Protein AF-A0A355FJG7-F1 (afdb_monomer_lite)

Radius of gyration: 16.49 Å; chains: 1; bounding box: 37×33×57 Å

pLDDT: mean 91.21, std 12.96, range [38.91, 98.56]

Secondary structure (DSSP, 8-state):
-------TT---HHHHHHHHHHHPSPSSHHHHHHHHHHHHHTHHHHHHHHHHTPPPTTTS--HHHHHHHHHHHHHHTT-HHHHHHHHHHHHHHHTS---HHHHHHHHHHHHHH--GGGHHHHHTTTT-TTTHHHHHHHHHHHH-

Sequence (144 aa):
MSLQAQTPQNRTQATIIADALAQFPAENQKQYNSLLTDLTSTGEEGLLSLIGHLNPPGKDNNAAAEYAISGWTHFVANDPAKRTVAAGAYEKALQQPFDAEIKAFILRQLGKIGNDNTISSLTGFLNDERLSDPAAQALVSIRS

Foldseek 3Di:
DDPDDPDPPDQDLVNLLVVQLVCPPPPDPVRLLVSLVSQLVSFLVSLLVLLVPDDDPPPDDNRSSLNNNLSNLVNCQPPLVSLVRNLVSLLVNLPDPDDLVSNLSSLQSNLSRPEPVCLVSLVVQCPPPSRNVSSVSSVVSRVD

Structure (mmCIF, N/CA/C/O backbone):
data_AF-A0A355FJG7-F1
#
_entry.id   AF-A0A355FJG7-F1
#
loop_
_atom_site.group_PDB
_atom_site.id
_atom_site.type_symbol
_atom_site.label_atom_id
_atom_site.label_alt_id
_atom_site.label_comp_id
_atom_site.label_asym_id
_atom_site.label_entity_id
_atom_site.label_seq_id
_atom_site.pdbx_PDB_ins_code
_atom_site.Cartn_x
_atom_site.Cartn_y
_atom_site.Cartn_z
_atom_site.occupancy
_atom_site.B_iso_or_equiv
_atom_site.auth_seq_id
_atom_site.auth_comp_id
_atom_site.auth_asym_id
_atom_site.auth_atom_id
_atom_site.pdbx_PDB_model_num
ATOM 1 N N . MET A 1 1 ? -23.007 -9.321 40.853 1.00 44.00 1 MET A N 1
ATOM 2 C CA . MET A 1 1 ? -22.155 -9.577 39.674 1.00 44.00 1 MET A CA 1
ATOM 3 C C . MET A 1 1 ? -22.086 -8.292 38.878 1.00 44.00 1 MET A C 1
ATOM 5 O O . MET A 1 1 ? -23.092 -7.870 38.326 1.00 44.00 1 MET A O 1
ATOM 9 N N . SER A 1 2 ? -20.954 -7.605 38.955 1.00 38.91 2 SER A N 1
ATOM 10 C CA . SER A 1 2 ? -20.743 -6.295 38.347 1.00 38.91 2 SER A CA 1
ATOM 11 C C . SER A 1 2 ? -20.560 -6.466 36.841 1.00 38.91 2 SER A C 1
ATOM 13 O O . SER A 1 2 ? -19.605 -7.107 36.410 1.00 38.91 2 SER A O 1
ATOM 15 N N . LEU A 1 3 ? -21.465 -5.889 36.050 1.00 53.88 3 LEU A N 1
ATOM 16 C CA . LEU A 1 3 ? -21.236 -5.590 34.638 1.00 53.88 3 LEU A CA 1
ATOM 17 C C . LEU A 1 3 ? -20.110 -4.552 34.575 1.00 53.88 3 LEU A C 1
ATOM 19 O O . LEU A 1 3 ? -20.350 -3.352 34.684 1.00 53.88 3 LEU A O 1
ATOM 23 N N . GLN A 1 4 ? -18.864 -5.014 34.493 1.00 49.06 4 GLN A N 1
ATOM 24 C CA . GLN A 1 4 ? -17.746 -4.139 34.177 1.00 49.06 4 GLN A CA 1
ATOM 25 C C . GLN A 1 4 ? -17.870 -3.753 32.707 1.00 49.06 4 GLN A C 1
ATOM 27 O O . GLN A 1 4 ? -17.734 -4.582 31.809 1.00 49.06 4 GLN A O 1
ATOM 32 N N . ALA A 1 5 ? -18.198 -2.480 32.505 1.00 41.06 5 ALA A N 1
ATOM 33 C CA . ALA A 1 5 ? -18.153 -1.785 31.238 1.00 41.06 5 ALA A CA 1
ATOM 34 C C . ALA A 1 5 ? -16.841 -2.110 30.511 1.00 41.06 5 ALA A C 1
ATOM 36 O O . ALA A 1 5 ? -15.755 -1.811 31.008 1.00 41.06 5 ALA A O 1
ATOM 37 N N . GLN A 1 6 ? -16.955 -2.726 29.336 1.00 46.16 6 GLN A N 1
ATOM 38 C CA . GLN A 1 6 ? -15.850 -2.819 28.393 1.00 46.16 6 GLN A CA 1
ATOM 39 C C . GLN A 1 6 ? -15.549 -1.394 27.927 1.00 46.16 6 GLN A C 1
ATOM 41 O O . GLN A 1 6 ? -16.305 -0.803 27.157 1.00 46.16 6 GLN A O 1
ATOM 46 N N . THR A 1 7 ? -14.488 -0.795 28.456 1.00 47.53 7 THR A N 1
ATOM 47 C CA . THR A 1 7 ? -13.986 0.486 27.965 1.00 47.53 7 THR A CA 1
ATOM 48 C C . THR A 1 7 ? -13.533 0.310 26.505 1.00 47.53 7 THR A C 1
ATOM 50 O O . THR A 1 7 ? -12.769 -0.614 26.227 1.00 47.53 7 THR A O 1
ATOM 53 N N . PRO A 1 8 ? -13.937 1.180 25.556 1.00 50.12 8 PRO A N 1
ATOM 54 C CA . PRO A 1 8 ? -13.598 1.042 24.131 1.00 50.12 8 PRO A CA 1
ATOM 55 C C . PRO A 1 8 ? -12.109 1.265 23.782 1.00 50.12 8 PRO A C 1
ATOM 57 O O . PRO A 1 8 ? -11.767 1.450 22.619 1.00 50.12 8 PRO A O 1
ATOM 60 N N . GLN A 1 9 ? -11.206 1.292 24.765 1.00 50.84 9 GLN A N 1
ATOM 61 C CA . GLN A 1 9 ? -9.918 1.988 24.658 1.00 50.84 9 GLN A CA 1
ATOM 62 C C . GLN A 1 9 ? -8.689 1.080 24.493 1.00 50.84 9 GLN A C 1
ATOM 64 O O . GLN A 1 9 ? -7.577 1.585 24.431 1.00 50.84 9 GLN A O 1
ATOM 69 N N . ASN A 1 10 ? -8.882 -0.237 24.366 1.00 49.91 10 ASN A N 1
ATOM 70 C CA . ASN A 1 10 ? -7.824 -1.213 24.065 1.00 49.91 10 ASN A CA 1
ATOM 71 C C . ASN A 1 10 ? -8.226 -2.133 22.901 1.00 49.91 10 ASN A C 1
ATOM 73 O O . ASN A 1 10 ? -8.129 -3.357 22.995 1.00 49.91 10 ASN A O 1
ATOM 77 N N . ARG A 1 11 ? -8.716 -1.567 21.792 1.00 63.22 11 ARG A N 1
ATOM 78 C CA . ARG A 1 11 ? -8.796 -2.344 20.548 1.00 63.22 11 ARG A CA 1
ATOM 79 C C . ARG A 1 11 ? -7.372 -2.687 20.108 1.00 63.22 11 ARG A C 1
ATOM 81 O O . ARG A 1 11 ? -6.550 -1.792 19.936 1.00 63.22 11 ARG A O 1
ATOM 88 N N . THR A 1 12 ? -7.067 -3.975 19.958 1.00 83.81 12 THR A N 1
ATOM 89 C CA . THR A 1 12 ? -5.789 -4.404 19.374 1.00 83.81 12 THR A CA 1
ATOM 90 C C . THR A 1 12 ? -5.794 -4.101 17.875 1.00 83.81 12 THR A C 1
ATOM 92 O O . THR A 1 12 ? -6.861 -3.999 17.264 1.00 83.81 12 THR A O 1
ATOM 95 N N . GLN A 1 13 ? -4.613 -3.981 17.258 1.00 84.56 13 GLN A N 1
ATOM 96 C CA . GLN A 1 13 ? -4.493 -3.766 15.807 1.00 84.56 13 GLN A CA 1
ATOM 97 C C . GLN A 1 13 ? -5.3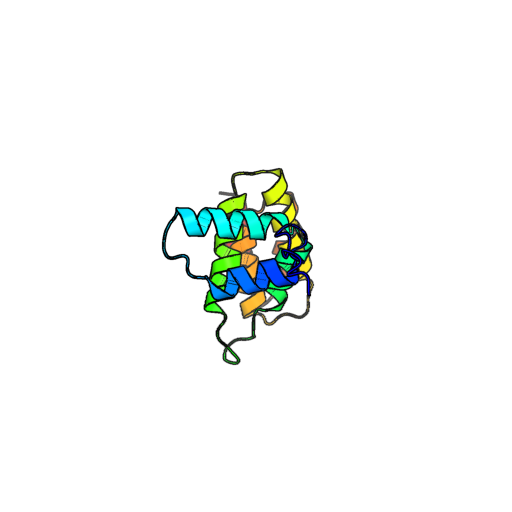05 -4.806 15.007 1.00 84.56 13 GLN A C 1
ATOM 99 O O . GLN A 1 13 ? -6.011 -4.456 14.066 1.00 84.56 13 GLN A O 1
ATOM 104 N N . ALA A 1 14 ? -5.281 -6.072 15.443 1.00 86.00 14 ALA A N 1
ATOM 105 C CA . ALA A 1 14 ? -6.041 -7.159 14.830 1.00 86.00 14 ALA A CA 1
ATOM 106 C C . ALA A 1 14 ? -7.561 -6.929 14.882 1.00 86.00 14 ALA A C 1
ATOM 108 O O . ALA A 1 14 ? -8.248 -7.173 13.892 1.00 86.00 14 ALA A O 1
ATOM 109 N N . THR A 1 15 ? -8.090 -6.422 16.003 1.00 90.19 15 THR A N 1
ATOM 110 C CA . THR A 1 15 ? -9.516 -6.077 16.116 1.00 90.19 15 THR A CA 1
ATOM 111 C C . THR A 1 15 ? -9.886 -4.933 15.175 1.00 90.19 15 THR A C 1
ATOM 113 O O . THR A 1 15 ? -10.902 -5.023 14.498 1.00 90.19 15 THR A O 1
ATOM 116 N N . ILE A 1 16 ? -9.051 -3.891 15.074 1.00 92.31 16 ILE A N 1
ATOM 117 C CA . ILE A 1 16 ? -9.297 -2.755 14.167 1.00 92.31 16 ILE A CA 1
ATOM 118 C C . ILE A 1 16 ? -9.363 -3.228 12.710 1.00 92.31 16 ILE A C 1
ATOM 120 O O . ILE A 1 16 ? -10.284 -2.866 11.980 1.00 92.31 16 ILE A O 1
ATOM 124 N N . ILE A 1 17 ? -8.412 -4.067 12.296 1.00 91.88 17 ILE A N 1
ATOM 125 C CA . ILE A 1 17 ? -8.355 -4.609 10.935 1.00 91.88 17 ILE A CA 1
ATOM 126 C C . ILE A 1 17 ? -9.578 -5.481 10.643 1.00 91.88 17 ILE A C 1
ATOM 128 O O . ILE A 1 17 ? -10.222 -5.294 9.612 1.00 91.88 17 ILE A O 1
ATOM 132 N N . ALA A 1 18 ? -9.924 -6.405 11.543 1.00 92.00 18 ALA A N 1
ATOM 133 C CA . ALA A 1 18 ? -11.076 -7.286 11.366 1.00 92.00 18 ALA A CA 1
ATOM 134 C C . ALA A 1 18 ? -12.397 -6.501 11.288 1.00 92.00 18 ALA A C 1
ATOM 136 O O . ALA A 1 18 ? -13.200 -6.740 10.385 1.00 92.00 18 ALA A O 1
ATOM 137 N N . ASP A 1 19 ? -12.589 -5.527 12.180 1.00 91.75 19 ASP A N 1
ATOM 138 C CA . ASP A 1 19 ? -13.788 -4.685 12.212 1.00 91.75 19 ASP A CA 1
ATOM 139 C C . ASP A 1 19 ? -13.916 -3.824 10.950 1.00 91.75 19 ASP A C 1
ATOM 141 O O . ASP A 1 19 ? -15.028 -3.606 10.463 1.00 91.75 19 ASP A O 1
ATOM 145 N N . ALA A 1 20 ? -12.793 -3.337 10.411 1.00 92.88 20 ALA A N 1
ATOM 146 C CA . ALA A 1 20 ? -12.782 -2.577 9.170 1.00 92.88 20 ALA A CA 1
ATOM 147 C C . ALA A 1 20 ? -13.103 -3.462 7.961 1.00 92.88 20 ALA A C 1
ATOM 149 O O . ALA A 1 20 ? -13.971 -3.109 7.165 1.00 92.88 20 ALA A O 1
ATOM 150 N N . LEU A 1 21 ? -12.470 -4.635 7.846 1.00 93.56 21 LEU A N 1
ATOM 151 C CA . LEU A 1 21 ? -12.732 -5.585 6.758 1.00 93.56 21 LEU A CA 1
ATOM 152 C C . LEU A 1 21 ? -14.195 -6.048 6.732 1.00 93.56 21 LEU A C 1
ATOM 154 O O . LEU A 1 21 ? -14.766 -6.173 5.653 1.00 93.56 21 LEU A O 1
ATOM 158 N N . ALA A 1 22 ? -14.816 -6.245 7.897 1.00 94.50 22 ALA A N 1
ATOM 159 C CA . ALA A 1 22 ? -16.224 -6.630 8.003 1.00 94.50 22 ALA A CA 1
ATOM 160 C C . ALA A 1 22 ? -17.207 -5.523 7.574 1.00 94.50 22 ALA A C 1
ATOM 162 O O . ALA A 1 22 ? -18.362 -5.815 7.272 1.00 94.50 22 ALA A O 1
ATOM 163 N N . GLN A 1 23 ? -16.766 -4.263 7.565 1.00 94.06 23 GLN A N 1
ATOM 164 C CA . GLN A 1 23 ? -17.590 -3.101 7.222 1.00 94.06 23 GLN A CA 1
ATOM 165 C C . GLN A 1 23 ? -17.280 -2.521 5.840 1.00 94.06 23 GLN A C 1
ATOM 167 O O . GL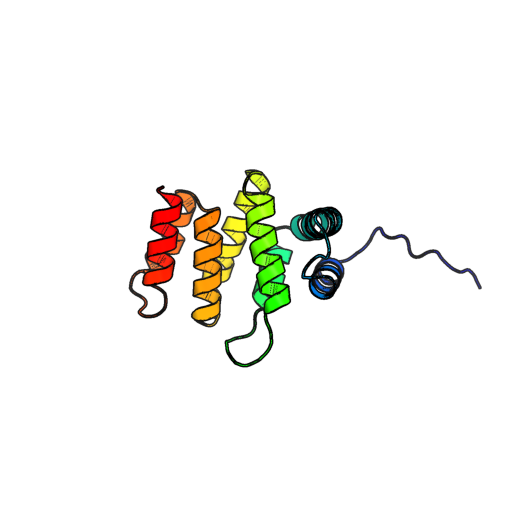N A 1 23 ? -17.904 -1.535 5.449 1.00 94.06 23 GLN A O 1
ATOM 172 N N . PHE A 1 24 ? -16.324 -3.096 5.103 1.00 93.12 24 PHE A N 1
ATOM 173 C CA . PHE A 1 24 ? -16.045 -2.681 3.735 1.00 93.12 24 PHE A CA 1
ATOM 174 C C . PHE A 1 24 ? -16.850 -3.490 2.707 1.00 93.12 24 PHE A C 1
ATOM 176 O O . PHE A 1 24 ? -16.977 -4.707 2.845 1.00 93.12 24 PHE A O 1
ATOM 183 N N . PRO A 1 25 ? -17.344 -2.839 1.635 1.00 94.19 25 PRO A N 1
ATOM 184 C CA . PRO A 1 25 ? -17.193 -1.414 1.317 1.00 94.19 25 PRO A CA 1
ATOM 185 C C . PRO A 1 25 ? -18.033 -0.515 2.238 1.00 94.19 25 PRO A C 1
ATOM 187 O O . PRO A 1 25 ? -19.119 -0.893 2.661 1.00 94.19 25 PRO A O 1
ATOM 190 N N . ALA A 1 26 ? -17.530 0.687 2.535 1.00 94.25 26 ALA A N 1
ATOM 191 C CA . ALA A 1 26 ? -18.236 1.620 3.407 1.00 94.25 26 ALA A CA 1
ATOM 192 C C . ALA A 1 26 ? -19.531 2.109 2.740 1.00 94.25 26 ALA A C 1
ATOM 194 O O . ALA A 1 26 ? -19.534 2.450 1.556 1.00 94.25 26 ALA A O 1
ATOM 195 N N . GLU A 1 27 ? -20.612 2.216 3.508 1.00 94.25 27 GLU A N 1
ATOM 196 C CA . GLU A 1 27 ? -21.931 2.619 3.006 1.00 94.25 27 GLU A CA 1
ATOM 197 C C . GLU A 1 27 ? -21.981 4.102 2.614 1.00 94.25 27 GLU A C 1
ATOM 199 O O . GLU A 1 27 ? -22.787 4.518 1.784 1.00 94.25 27 GLU A O 1
ATOM 204 N N . ASN A 1 28 ? -21.146 4.932 3.246 1.00 95.88 28 ASN A N 1
ATOM 205 C CA . ASN A 1 28 ? -21.105 6.374 3.025 1.00 95.88 28 ASN A CA 1
ATOM 206 C C . ASN A 1 28 ? -19.742 6.984 3.395 1.00 95.88 28 ASN A C 1
ATOM 208 O O . ASN A 1 28 ? -18.922 6.374 4.082 1.00 95.88 28 ASN A O 1
ATOM 212 N N . GLN A 1 29 ? -19.528 8.242 2.992 1.00 94.50 29 GLN A N 1
ATOM 213 C CA . GLN A 1 29 ? -18.269 8.968 3.211 1.00 94.50 29 GLN A CA 1
ATOM 214 C C . GLN A 1 29 ? -17.887 9.099 4.694 1.00 94.50 29 GLN A C 1
ATOM 216 O O . GLN A 1 29 ? -16.705 9.063 5.033 1.00 94.50 29 GLN A O 1
ATOM 221 N N . LYS A 1 30 ? -18.868 9.262 5.593 1.00 96.88 30 LYS A N 1
ATOM 222 C CA . LYS A 1 30 ? -18.599 9.400 7.031 1.00 96.88 30 LYS A CA 1
ATOM 223 C C . LYS A 1 30 ? -18.038 8.096 7.595 1.00 96.88 30 LYS A C 1
ATOM 225 O O . LYS A 1 30 ? -17.041 8.133 8.312 1.00 96.88 30 LYS A O 1
ATOM 230 N N . GLN A 1 31 ? -18.647 6.965 7.242 1.00 96.06 31 GLN A N 1
ATOM 231 C CA . GLN A 1 31 ? -18.151 5.648 7.630 1.00 96.06 31 GLN A CA 1
ATOM 232 C C . GLN A 1 31 ? -16.778 5.376 7.007 1.00 96.06 31 GLN A C 1
ATOM 234 O O . GLN A 1 31 ? -15.865 4.987 7.726 1.00 96.06 31 GLN A O 1
ATOM 239 N N . TYR A 1 32 ? -16.599 5.673 5.716 1.00 96.62 32 TYR A N 1
ATOM 240 C CA . TYR A 1 32 ? -15.317 5.538 5.018 1.00 96.62 32 TYR A CA 1
ATOM 241 C C . TYR A 1 32 ? -14.184 6.281 5.741 1.00 96.62 32 TYR A C 1
ATOM 243 O O . TYR A 1 32 ? -13.156 5.689 6.068 1.00 96.62 32 TYR A O 1
ATOM 251 N N . ASN A 1 33 ? -14.398 7.561 6.062 1.00 96.62 33 ASN A N 1
ATOM 252 C CA . ASN A 1 33 ? -13.410 8.375 6.770 1.00 96.62 33 ASN A CA 1
ATOM 253 C C . ASN A 1 33 ? -13.119 7.831 8.176 1.00 96.62 33 ASN A C 1
ATOM 255 O O . ASN A 1 33 ? -11.969 7.857 8.607 1.00 96.62 33 ASN A O 1
ATOM 259 N N . SER A 1 34 ? -14.139 7.339 8.889 1.00 96.62 34 SER A N 1
ATOM 260 C CA . SER A 1 34 ? -13.969 6.749 10.223 1.00 96.62 34 SER A CA 1
ATOM 261 C C . SER A 1 34 ? -13.133 5.471 10.170 1.00 96.62 34 SER A C 1
ATOM 263 O O . SER A 1 34 ? -12.129 5.376 10.868 1.00 96.62 34 SER A O 1
ATOM 265 N N . LEU A 1 35 ? -13.497 4.525 9.298 1.00 97.12 35 LEU A N 1
ATOM 266 C CA . LEU A 1 35 ? -12.790 3.252 9.143 1.00 97.12 35 LEU A CA 1
ATOM 267 C C . LEU A 1 35 ? -11.329 3.461 8.738 1.00 97.12 35 LEU A C 1
ATOM 269 O O . LEU A 1 35 ? -10.446 2.788 9.260 1.00 97.12 35 LEU A O 1
ATOM 273 N N . LEU A 1 36 ? -11.049 4.415 7.846 1.00 97.44 36 LEU A N 1
ATOM 274 C CA . LEU A 1 36 ? -9.678 4.708 7.419 1.00 97.44 36 LEU A CA 1
ATOM 275 C C . LEU A 1 36 ? -8.886 5.529 8.433 1.00 97.44 36 LEU A C 1
ATOM 277 O O . LEU A 1 36 ? -7.665 5.401 8.493 1.00 97.44 36 LEU A O 1
ATOM 281 N N . THR A 1 37 ? -9.548 6.324 9.271 1.00 96.69 37 THR A N 1
ATOM 282 C CA . THR A 1 37 ? -8.887 6.957 10.420 1.00 96.69 37 THR A CA 1
ATOM 283 C C . THR A 1 37 ? -8.400 5.888 11.393 1.00 96.69 37 THR A C 1
ATOM 285 O O . THR A 1 37 ? -7.225 5.898 11.760 1.00 96.69 37 THR A O 1
ATOM 288 N N . ASP A 1 38 ? -9.266 4.931 11.732 1.00 95.31 38 ASP A N 1
ATOM 289 C CA . ASP A 1 38 ? -8.931 3.830 12.635 1.00 95.31 38 ASP A CA 1
ATOM 290 C C . ASP A 1 38 ? -7.853 2.928 12.026 1.00 95.31 38 ASP A C 1
ATOM 292 O O . ASP A 1 38 ? -6.829 2.681 12.661 1.00 95.31 38 ASP A O 1
ATOM 296 N N . LEU A 1 39 ? -8.019 2.504 10.769 1.00 95.50 39 LEU A N 1
ATOM 297 C CA . LEU A 1 39 ? -7.022 1.694 10.072 1.00 95.50 39 LEU A CA 1
ATOM 298 C C . LEU A 1 39 ? -5.673 2.404 9.992 1.00 95.50 39 LEU A C 1
ATOM 300 O O . LEU A 1 39 ? -4.677 1.856 10.440 1.00 95.50 39 LEU A O 1
ATOM 304 N N . THR A 1 40 ? -5.614 3.646 9.507 1.00 96.62 40 THR A N 1
ATOM 305 C CA . THR A 1 40 ? -4.319 4.336 9.357 1.00 96.62 40 THR A CA 1
ATOM 306 C C . THR A 1 40 ? -3.615 4.604 10.687 1.00 96.62 40 THR A C 1
ATOM 308 O O . THR A 1 40 ? -2.402 4.819 10.694 1.00 96.62 40 THR A O 1
ATOM 311 N N . SER A 1 41 ? -4.331 4.540 11.817 1.00 95.12 41 SER A N 1
ATOM 312 C CA . SER A 1 41 ? -3.734 4.624 13.153 1.00 95.12 41 SER A CA 1
ATOM 313 C C . SER A 1 41 ? -2.884 3.402 13.526 1.00 95.12 41 SER A C 1
ATOM 315 O O . SER A 1 41 ? -2.003 3.520 14.375 1.00 95.12 41 SER A O 1
ATOM 317 N N . THR A 1 42 ? -3.077 2.251 12.866 1.00 95.31 42 THR A N 1
ATOM 318 C CA . THR A 1 42 ? -2.281 1.035 13.113 1.00 95.31 42 THR A CA 1
ATOM 319 C C . THR A 1 42 ? -0.892 1.084 12.468 1.00 95.31 42 THR A C 1
ATOM 321 O O . THR A 1 42 ? -0.088 0.180 12.676 1.00 95.31 42 THR A O 1
ATOM 324 N N . GLY A 1 43 ? -0.601 2.114 11.666 1.00 95.62 43 GLY A N 1
ATOM 325 C CA . GLY A 1 43 ? 0.710 2.326 11.058 1.00 95.62 43 GLY A CA 1
ATOM 326 C C . GLY A 1 43 ? 1.140 1.221 10.089 1.00 95.62 43 GLY A C 1
ATOM 327 O O . GLY A 1 43 ? 0.316 0.535 9.484 1.00 95.62 43 GLY A O 1
ATOM 328 N N . GLU A 1 44 ? 2.457 1.080 9.926 1.00 96.62 44 GLU A N 1
ATOM 329 C CA . GLU A 1 44 ? 3.079 0.153 8.974 1.00 96.62 44 GLU A CA 1
ATOM 330 C C . GLU A 1 44 ? 2.656 -1.304 9.204 1.00 96.62 44 GLU A C 1
ATOM 332 O O . GLU A 1 44 ? 2.288 -1.991 8.253 1.00 96.62 44 GLU A O 1
ATOM 337 N N . GLU A 1 45 ? 2.665 -1.760 10.461 1.00 95.31 45 GLU A N 1
ATOM 338 C CA . GLU A 1 45 ? 2.343 -3.144 10.828 1.00 95.31 45 GLU A CA 1
ATOM 339 C C . GLU A 1 45 ? 0.929 -3.532 10.402 1.00 95.31 45 GLU A C 1
ATOM 341 O O . GLU A 1 45 ? 0.725 -4.612 9.846 1.00 95.31 45 GLU A O 1
ATOM 346 N N . GLY A 1 46 ? -0.051 -2.644 10.588 1.00 96.00 46 GLY A N 1
ATOM 347 C CA . GLY A 1 46 ? -1.416 -2.961 10.188 1.00 96.00 46 GLY A CA 1
ATOM 348 C C . GLY A 1 46 ? -1.631 -2.956 8.675 1.00 96.00 46 GLY A C 1
ATOM 349 O O . GLY A 1 46 ? -2.389 -3.787 8.176 1.00 96.00 46 GLY A O 1
ATOM 350 N N . LEU A 1 47 ? -0.920 -2.110 7.920 1.00 98.25 47 LEU A N 1
ATOM 351 C CA . LEU A 1 47 ? -0.947 -2.186 6.455 1.00 98.25 47 LEU A CA 1
ATOM 352 C C . LEU A 1 47 ? -0.262 -3.465 5.947 1.00 98.25 47 LEU A C 1
ATOM 354 O O . LEU A 1 47 ? -0.787 -4.120 5.048 1.00 98.25 47 LEU A O 1
ATOM 358 N N . LEU A 1 48 ? 0.859 -3.874 6.551 1.00 97.75 48 LEU A N 1
ATOM 359 C CA . LEU A 1 48 ? 1.502 -5.160 6.256 1.00 97.75 48 LEU A CA 1
ATOM 360 C C . LEU A 1 48 ? 0.583 -6.343 6.582 1.00 97.75 48 LEU A C 1
ATOM 362 O O . LEU A 1 48 ? 0.483 -7.274 5.784 1.00 97.75 48 LEU A O 1
ATOM 366 N N . SER A 1 49 ? -0.131 -6.292 7.708 1.00 95.44 49 SER A N 1
ATOM 367 C CA . SER A 1 49 ? -1.112 -7.316 8.081 1.00 95.44 49 SER A CA 1
ATOM 368 C C . SER A 1 49 ? -2.281 -7.377 7.094 1.00 95.44 49 SER A C 1
ATOM 370 O O . SER A 1 49 ? -2.689 -8.476 6.726 1.00 95.44 49 SER A O 1
ATOM 372 N N . LEU A 1 50 ? -2.793 -6.232 6.626 1.00 95.62 50 LEU A N 1
ATOM 373 C CA . LEU A 1 50 ? -3.824 -6.179 5.582 1.00 95.62 50 LEU A CA 1
ATOM 374 C C . LEU A 1 50 ? -3.344 -6.813 4.273 1.00 95.62 50 LEU A C 1
ATOM 376 O O . LEU A 1 50 ? -4.072 -7.596 3.669 1.00 95.62 50 LEU A O 1
ATOM 380 N N . ILE A 1 51 ? -2.117 -6.507 3.847 1.00 97.44 51 ILE A N 1
ATOM 381 C CA . ILE A 1 51 ? -1.518 -7.113 2.651 1.00 97.44 51 ILE A CA 1
ATOM 382 C C . ILE A 1 51 ? -1.346 -8.625 2.844 1.00 97.44 51 ILE A C 1
ATOM 384 O O . ILE A 1 51 ? -1.623 -9.392 1.928 1.00 97.44 51 ILE A O 1
ATOM 388 N N . GLY A 1 52 ? -0.950 -9.066 4.040 1.00 94.81 52 GLY A N 1
ATOM 389 C CA . GLY A 1 52 ? -0.829 -10.483 4.385 1.00 94.81 52 GLY A CA 1
ATOM 390 C C . GLY A 1 52 ? -2.151 -11.259 4.368 1.00 94.81 52 GLY A C 1
ATOM 391 O O . GLY A 1 52 ? -2.121 -12.482 4.269 1.00 94.81 52 GLY A O 1
ATOM 392 N N . HIS A 1 53 ? -3.299 -10.576 4.432 1.00 90.94 53 HIS A N 1
ATOM 393 C CA . HIS A 1 53 ? -4.622 -11.187 4.265 1.00 90.94 53 HIS A CA 1
ATOM 394 C C . HIS A 1 53 ? -5.035 -11.356 2.796 1.00 90.94 53 HIS A C 1
ATOM 396 O O . HIS A 1 53 ? -6.072 -11.966 2.533 1.00 90.94 53 HIS A O 1
ATOM 402 N N . LEU A 1 54 ? -4.267 -10.823 1.837 1.00 95.44 54 LEU A N 1
ATOM 403 C CA . LEU A 1 54 ? -4.548 -11.034 0.422 1.00 95.44 54 LEU A CA 1
ATOM 404 C C . LEU A 1 54 ? -4.268 -12.484 0.040 1.00 95.44 54 LEU A C 1
ATOM 406 O O . LEU A 1 54 ? -3.180 -13.025 0.246 1.00 95.44 54 LEU A O 1
ATOM 410 N N . ASN A 1 55 ? -5.262 -13.093 -0.582 1.00 93.81 55 ASN A N 1
ATOM 411 C CA . ASN A 1 55 ? -5.183 -14.444 -1.088 1.00 93.81 55 ASN A CA 1
ATOM 412 C C . ASN A 1 55 ? -4.669 -14.433 -2.528 1.00 93.81 55 ASN A C 1
ATOM 414 O O . ASN A 1 55 ? -5.020 -13.540 -3.304 1.00 93.81 55 ASN A O 1
ATOM 418 N N . PRO A 1 56 ? -3.865 -15.429 -2.924 1.00 91.06 56 PRO A N 1
ATOM 419 C CA . PRO A 1 56 ? -3.564 -15.647 -4.324 1.00 91.06 56 PRO A CA 1
ATOM 420 C C . PRO A 1 56 ? -4.843 -15.786 -5.166 1.00 91.06 56 PRO A C 1
ATOM 422 O O . PRO A 1 56 ? -5.875 -16.242 -4.655 1.00 91.06 56 PRO A O 1
ATOM 425 N N . PRO A 1 57 ? -4.764 -15.461 -6.462 1.00 83.50 57 PRO A N 1
ATOM 426 C CA . PRO A 1 57 ? -5.891 -15.559 -7.382 1.00 83.50 57 PRO A CA 1
ATOM 427 C C . PRO A 1 57 ? -6.540 -16.947 -7.344 1.00 83.50 57 PRO A C 1
ATOM 429 O O . PRO A 1 57 ? -5.858 -17.972 -7.324 1.00 83.50 57 PRO A O 1
ATOM 432 N N . GLY A 1 58 ? -7.874 -16.982 -7.323 1.00 82.69 58 GLY A N 1
ATOM 433 C CA . GLY A 1 58 ? -8.649 -18.226 -7.370 1.00 82.69 58 GLY A CA 1
ATOM 434 C C . GLY A 1 58 ? -8.749 -19.015 -6.059 1.00 82.69 58 GLY A C 1
ATOM 435 O O . GLY A 1 58 ? -9.345 -20.089 -6.078 1.00 82.69 58 GLY A O 1
ATOM 436 N N . LYS A 1 59 ? -8.206 -18.517 -4.936 1.00 77.56 59 LYS A N 1
ATOM 437 C CA . LYS A 1 59 ? -8.402 -19.142 -3.613 1.00 77.56 59 LYS A CA 1
ATOM 438 C C . LYS A 1 59 ? -9.621 -18.595 -2.876 1.00 77.56 59 LYS A C 1
ATOM 440 O O . LYS A 1 59 ? -10.537 -19.356 -2.602 1.00 77.56 59 LYS A O 1
ATOM 445 N N . ASP A 1 60 ? -9.631 -17.290 -2.607 1.00 86.62 60 ASP A N 1
ATOM 446 C CA . ASP A 1 60 ? -10.646 -16.609 -1.799 1.00 86.62 60 ASP A CA 1
ATOM 447 C C . ASP A 1 60 ? -10.856 -15.161 -2.273 1.00 86.62 60 ASP A C 1
ATOM 449 O O . ASP A 1 60 ? -10.079 -14.621 -3.064 1.00 86.62 60 ASP A O 1
ATOM 453 N N . ASN A 1 61 ? -11.929 -14.524 -1.798 1.00 89.00 61 ASN A N 1
ATOM 454 C CA . ASN A 1 61 ? -12.281 -13.156 -2.169 1.00 89.00 61 ASN A CA 1
ATOM 455 C C . ASN A 1 61 ? -11.418 -12.115 -1.433 1.00 89.00 61 ASN A C 1
ATOM 457 O O . ASN A 1 61 ? -11.463 -12.022 -0.207 1.00 89.00 61 ASN A O 1
ATOM 461 N N . ASN A 1 62 ? -10.721 -11.264 -2.188 1.00 94.75 62 ASN A N 1
ATOM 462 C CA . ASN A 1 62 ? -9.918 -10.165 -1.650 1.00 94.75 62 ASN A CA 1
ATOM 463 C C . ASN A 1 62 ? -10.634 -8.810 -1.619 1.00 94.75 62 ASN A C 1
ATOM 465 O O . ASN A 1 62 ? -10.044 -7.842 -1.146 1.00 94.75 62 ASN A O 1
ATOM 469 N N . ALA A 1 63 ? -11.883 -8.704 -2.086 1.00 94.00 63 ALA A N 1
ATOM 470 C CA . ALA A 1 63 ? -12.539 -7.417 -2.334 1.00 94.00 63 ALA A CA 1
ATOM 471 C C . ALA A 1 63 ? -12.503 -6.455 -1.133 1.00 94.00 63 ALA A C 1
ATOM 473 O O . ALA A 1 63 ? -12.194 -5.277 -1.300 1.00 94.00 63 ALA A O 1
ATOM 474 N N . ALA A 1 64 ? -12.764 -6.945 0.084 1.00 95.00 64 ALA A N 1
ATOM 475 C CA . ALA A 1 64 ? -12.717 -6.114 1.289 1.00 95.00 64 ALA A CA 1
ATOM 476 C C . ALA A 1 64 ? -11.289 -5.637 1.619 1.00 95.00 64 ALA A C 1
ATOM 478 O O . ALA A 1 64 ? -11.091 -4.474 1.969 1.00 95.00 64 ALA A O 1
ATOM 479 N N . ALA A 1 65 ? -10.287 -6.509 1.468 1.00 95.69 65 ALA A N 1
ATOM 480 C CA . ALA A 1 65 ? -8.886 -6.175 1.715 1.00 95.69 65 ALA A CA 1
ATOM 481 C C . ALA A 1 65 ? -8.329 -5.225 0.643 1.00 95.69 65 ALA A C 1
ATOM 483 O O . ALA A 1 65 ? -7.682 -4.234 0.974 1.00 95.69 65 ALA A O 1
ATOM 484 N N . GLU A 1 66 ? -8.635 -5.457 -0.632 1.00 96.94 66 GLU A N 1
ATOM 485 C CA . GLU A 1 66 ? -8.249 -4.575 -1.739 1.00 96.94 66 GLU A CA 1
ATOM 486 C C . GLU A 1 66 ? -8.901 -3.195 -1.625 1.00 96.94 66 GLU A C 1
ATOM 488 O O . GLU A 1 66 ? -8.244 -2.179 -1.891 1.00 96.94 66 GLU A O 1
ATOM 493 N N . TYR A 1 67 ? -10.163 -3.147 -1.183 1.00 97.06 67 TYR A N 1
ATOM 494 C CA . TYR A 1 67 ? -10.856 -1.902 -0.868 1.00 97.06 67 TYR A CA 1
ATOM 495 C C . TYR A 1 67 ? -10.166 -1.173 0.286 1.00 97.06 67 TYR A C 1
ATOM 497 O O . TYR A 1 67 ? -9.852 0.009 0.156 1.00 97.06 67 TYR A O 1
ATOM 505 N N . ALA A 1 68 ? -9.877 -1.871 1.388 1.00 97.69 68 ALA A N 1
ATOM 506 C CA . ALA A 1 68 ? -9.205 -1.294 2.548 1.00 97.69 68 ALA A CA 1
ATOM 507 C C . ALA A 1 68 ? -7.820 -0.737 2.188 1.00 97.69 68 ALA A C 1
ATOM 509 O O . ALA A 1 68 ? -7.510 0.402 2.529 1.00 97.69 68 ALA A O 1
ATOM 510 N N . ILE A 1 69 ? -7.008 -1.503 1.452 1.00 98.56 69 ILE A N 1
ATOM 511 C CA . ILE A 1 69 ? -5.656 -1.100 1.046 1.00 98.56 69 ILE A CA 1
ATOM 512 C C . ILE A 1 69 ? -5.720 0.091 0.089 1.00 98.56 69 ILE A C 1
ATOM 514 O O . ILE A 1 69 ? -5.013 1.071 0.303 1.00 98.56 69 ILE A O 1
ATOM 518 N N . SER A 1 70 ? -6.583 0.049 -0.931 1.00 98.31 70 SER A N 1
ATOM 519 C CA . SER A 1 70 ? -6.722 1.167 -1.876 1.00 98.31 70 SER A CA 1
ATOM 520 C C . SER A 1 70 ? -7.247 2.424 -1.183 1.00 98.31 70 SER A C 1
ATOM 522 O O . SER A 1 70 ? -6.749 3.524 -1.426 1.00 98.31 70 SER A O 1
ATOM 524 N N . GLY A 1 71 ? -8.231 2.267 -0.295 1.00 98.06 71 GLY A N 1
ATOM 525 C CA . GLY A 1 71 ? -8.775 3.355 0.506 1.00 98.06 71 GLY A CA 1
ATOM 526 C C . GLY A 1 71 ? -7.713 3.975 1.408 1.00 98.06 71 GLY A C 1
ATOM 527 O O . GLY A 1 71 ? -7.576 5.198 1.435 1.00 98.06 71 GLY A O 1
ATOM 528 N N . TRP A 1 72 ? -6.893 3.146 2.059 1.00 98.50 72 TRP A N 1
ATOM 529 C CA . TRP A 1 72 ? -5.739 3.587 2.841 1.00 98.50 72 TRP A CA 1
ATOM 530 C C . TRP A 1 72 ? -4.790 4.427 1.989 1.00 98.50 72 TRP A C 1
ATOM 532 O O . TRP A 1 72 ? -4.473 5.550 2.381 1.00 98.50 72 TRP A O 1
ATOM 542 N N . THR A 1 73 ? -4.376 3.930 0.816 1.00 98.50 73 THR A N 1
ATOM 543 C CA . THR A 1 73 ? -3.484 4.650 -0.109 1.00 98.50 73 THR A CA 1
ATOM 544 C C . THR A 1 73 ? -4.019 6.043 -0.432 1.00 98.50 73 THR A C 1
ATOM 546 O O . THR A 1 73 ? -3.298 7.032 -0.310 1.00 98.50 73 THR A O 1
ATOM 549 N N . HIS A 1 74 ? -5.297 6.137 -0.806 1.00 97.88 74 HIS A N 1
ATOM 550 C CA . HIS A 1 74 ? -5.929 7.408 -1.157 1.00 97.88 74 HIS A CA 1
ATOM 551 C C . HIS A 1 74 ? -6.080 8.343 0.048 1.00 97.88 74 HIS A C 1
ATOM 553 O O . HIS A 1 74 ? -5.848 9.544 -0.076 1.00 97.88 74 HIS A O 1
ATOM 559 N N . PHE A 1 75 ? -6.432 7.806 1.215 1.00 97.81 75 PHE A N 1
ATOM 560 C CA . PHE A 1 75 ? -6.655 8.588 2.429 1.00 97.81 75 PHE A CA 1
ATOM 561 C C . PHE A 1 75 ? -5.377 9.244 2.952 1.00 97.81 75 PHE A C 1
ATOM 563 O O . PHE A 1 75 ? -5.420 10.375 3.433 1.00 97.81 75 PHE A O 1
ATOM 570 N N . VAL A 1 76 ? -4.230 8.569 2.827 1.00 97.69 76 VAL A N 1
ATOM 571 C CA . VAL A 1 76 ? -2.939 9.102 3.292 1.00 97.69 76 VAL A CA 1
ATOM 572 C C . VAL A 1 76 ? -2.198 9.929 2.241 1.00 97.69 76 VAL A C 1
ATOM 574 O O . VAL A 1 76 ? -1.194 10.548 2.574 1.00 97.69 76 VAL A O 1
ATOM 577 N N . ALA A 1 77 ? -2.660 9.972 0.987 1.00 96.56 77 ALA A N 1
ATOM 578 C CA . ALA A 1 77 ? -1.913 10.566 -0.130 1.00 96.56 77 ALA A CA 1
ATOM 579 C C . ALA A 1 77 ? -1.509 12.040 0.087 1.00 96.56 77 ALA A C 1
ATOM 581 O O . ALA A 1 77 ? -0.444 12.461 -0.368 1.00 96.56 77 ALA A O 1
ATOM 582 N N . ASN A 1 78 ? -2.329 12.803 0.820 1.00 95.19 78 ASN A N 1
ATOM 583 C CA . ASN A 1 78 ? -2.093 14.217 1.136 1.00 95.19 78 ASN A CA 1
ATOM 584 C C . ASN A 1 78 ? -1.488 14.453 2.536 1.00 95.19 78 ASN A C 1
ATOM 586 O O . ASN A 1 78 ? -1.309 15.603 2.931 1.00 95.19 78 ASN A O 1
ATOM 590 N N . ASP A 1 79 ? -1.166 13.395 3.285 1.00 96.94 79 ASP A N 1
ATOM 591 C CA . ASP A 1 79 ? -0.487 13.454 4.586 1.00 96.94 79 ASP A CA 1
ATOM 592 C C . ASP A 1 79 ? 0.947 12.917 4.421 1.00 96.94 79 ASP A C 1
ATOM 594 O O . ASP A 1 79 ? 1.139 11.701 4.364 1.00 96.94 79 ASP A O 1
ATOM 598 N N . PRO A 1 80 ? 1.980 13.780 4.336 1.00 95.81 80 PRO A N 1
ATOM 599 C CA . PRO A 1 80 ? 3.343 13.342 4.038 1.00 95.81 80 PRO A CA 1
ATOM 600 C C . PRO A 1 80 ? 3.896 12.288 5.008 1.00 95.81 80 PRO A C 1
ATOM 602 O O . PRO A 1 80 ? 4.639 11.398 4.583 1.00 95.81 80 PRO A O 1
ATOM 605 N N . ALA A 1 81 ? 3.531 12.363 6.292 1.00 96.31 81 ALA A N 1
ATOM 606 C CA . ALA A 1 81 ? 4.016 11.433 7.305 1.00 96.31 81 ALA A CA 1
ATOM 607 C C . ALA A 1 81 ? 3.373 10.055 7.117 1.00 96.31 81 ALA A C 1
ATOM 609 O O . ALA A 1 81 ? 4.081 9.058 6.963 1.00 96.31 81 ALA A O 1
ATOM 610 N N . LYS A 1 82 ? 2.038 9.995 7.035 1.00 97.25 82 LYS A N 1
ATOM 611 C CA . LYS A 1 82 ? 1.322 8.726 6.816 1.00 97.25 82 LYS A CA 1
ATOM 612 C C . LYS A 1 82 ? 1.599 8.129 5.440 1.00 97.25 82 LYS A C 1
ATOM 614 O O . LYS A 1 82 ? 1.697 6.910 5.312 1.00 97.25 82 LYS A O 1
ATOM 619 N N . ARG A 1 83 ? 1.780 8.972 4.421 1.00 97.81 83 ARG A N 1
ATOM 620 C CA . ARG A 1 83 ? 2.183 8.557 3.075 1.00 97.81 83 ARG A CA 1
ATOM 621 C C . ARG A 1 83 ? 3.526 7.840 3.087 1.00 97.81 83 ARG A C 1
ATOM 623 O O . ARG A 1 83 ? 3.654 6.791 2.468 1.00 97.81 83 ARG A O 1
ATOM 630 N N . THR A 1 84 ? 4.503 8.382 3.814 1.00 97.25 84 THR A N 1
ATOM 631 C CA . THR A 1 84 ? 5.836 7.774 3.949 1.00 97.25 84 THR A CA 1
ATOM 632 C C . THR A 1 84 ? 5.755 6.413 4.638 1.00 97.25 84 THR A C 1
ATOM 634 O O . THR A 1 84 ? 6.360 5.455 4.164 1.00 97.25 84 THR A O 1
ATOM 637 N N . VAL A 1 85 ? 4.950 6.299 5.701 1.00 97.81 85 VAL A N 1
ATOM 638 C CA . VAL A 1 85 ? 4.693 5.016 6.379 1.00 97.81 85 VAL A CA 1
ATOM 639 C C . VAL A 1 85 ? 4.074 3.996 5.417 1.00 97.81 85 VAL A C 1
ATOM 641 O O . VAL A 1 85 ? 4.520 2.853 5.360 1.00 97.81 85 VAL A O 1
ATOM 644 N N . ALA A 1 86 ? 3.073 4.400 4.631 1.00 98.31 86 ALA A N 1
ATOM 645 C CA . ALA A 1 86 ? 2.414 3.506 3.682 1.00 98.31 86 ALA A CA 1
ATOM 646 C C . ALA A 1 86 ? 3.340 3.068 2.535 1.00 98.31 86 ALA A C 1
ATOM 648 O O . ALA A 1 86 ? 3.364 1.889 2.188 1.00 98.31 86 ALA A O 1
ATOM 649 N N . ALA A 1 87 ? 4.136 3.989 1.982 1.00 98.06 87 ALA A N 1
ATOM 650 C CA . ALA A 1 87 ? 5.126 3.669 0.957 1.00 98.06 87 ALA A CA 1
ATOM 651 C C . ALA A 1 87 ? 6.151 2.642 1.468 1.00 98.06 87 ALA A C 1
ATOM 653 O O . ALA A 1 87 ? 6.351 1.617 0.818 1.00 98.06 87 ALA A O 1
ATOM 654 N N . GLY A 1 88 ? 6.697 2.848 2.672 1.00 97.56 88 GLY A N 1
ATOM 655 C CA . GLY A 1 88 ? 7.625 1.902 3.299 1.00 97.56 88 GLY A CA 1
ATOM 656 C C . GLY A 1 88 ? 7.005 0.522 3.553 1.00 97.56 88 GLY A C 1
ATOM 657 O O . GLY A 1 88 ? 7.659 -0.499 3.331 1.00 97.56 88 GLY A O 1
ATOM 658 N N . ALA A 1 89 ? 5.722 0.464 3.932 1.00 98.19 89 ALA A N 1
ATOM 659 C CA . ALA A 1 89 ? 4.993 -0.798 4.064 1.00 98.19 89 ALA A CA 1
ATOM 660 C C . ALA A 1 89 ? 4.890 -1.545 2.723 1.00 98.19 89 ALA A C 1
ATOM 662 O O . ALA A 1 89 ? 5.127 -2.752 2.671 1.00 98.19 89 ALA A O 1
ATOM 663 N N . TYR A 1 90 ? 4.572 -0.843 1.629 1.00 98.50 90 TYR A N 1
ATOM 664 C CA . TYR A 1 90 ? 4.517 -1.448 0.295 1.00 98.50 90 TYR A CA 1
ATOM 665 C C . TYR A 1 90 ? 5.887 -1.948 -0.164 1.00 98.50 90 TYR A C 1
ATOM 667 O O . TYR A 1 90 ? 5.983 -3.071 -0.655 1.00 98.50 90 TYR A O 1
ATOM 675 N N . GLU A 1 91 ? 6.954 -1.177 0.049 1.00 97.62 91 GLU A N 1
ATOM 676 C CA . GLU A 1 91 ? 8.321 -1.610 -0.266 1.00 97.62 91 GLU A CA 1
ATOM 677 C C . GLU A 1 91 ? 8.705 -2.878 0.507 1.00 97.62 91 GLU A C 1
ATOM 679 O O . GLU A 1 91 ? 9.204 -3.837 -0.084 1.00 97.62 91 GLU A O 1
ATOM 684 N N . LYS A 1 92 ? 8.399 -2.935 1.810 1.00 97.62 92 LYS A N 1
ATOM 685 C CA . LYS A 1 92 ? 8.613 -4.135 2.636 1.00 97.62 92 LYS A CA 1
ATOM 686 C C . LYS A 1 92 ? 7.787 -5.325 2.159 1.00 97.62 92 LYS A C 1
ATOM 688 O O . LYS A 1 92 ? 8.300 -6.444 2.125 1.00 97.62 92 LYS A O 1
ATOM 693 N N . ALA A 1 93 ? 6.533 -5.104 1.773 1.00 97.75 93 ALA A N 1
ATOM 694 C CA . ALA A 1 93 ? 5.663 -6.152 1.252 1.00 97.75 93 ALA A CA 1
ATOM 695 C C . ALA A 1 93 ? 6.164 -6.716 -0.088 1.00 97.75 93 ALA A C 1
ATOM 697 O O . ALA A 1 93 ? 6.084 -7.921 -0.310 1.00 97.75 93 ALA A O 1
ATOM 698 N N . LEU A 1 94 ? 6.743 -5.889 -0.963 1.00 97.25 94 LEU A N 1
ATOM 699 C CA . LEU A 1 94 ? 7.298 -6.331 -2.251 1.00 97.25 94 LEU A CA 1
ATOM 700 C C . LEU A 1 94 ? 8.479 -7.310 -2.104 1.00 97.25 94 LEU A C 1
ATOM 702 O O . LEU A 1 94 ? 8.696 -8.145 -2.990 1.00 97.25 94 LEU A O 1
ATOM 706 N N . GLN A 1 95 ? 9.189 -7.261 -0.971 1.00 95.75 95 GLN A N 1
ATOM 707 C CA . GLN A 1 95 ? 10.264 -8.202 -0.623 1.00 95.75 95 GLN A CA 1
ATOM 708 C C . GLN A 1 95 ? 9.751 -9.562 -0.118 1.00 95.75 95 GLN A C 1
ATOM 710 O O . GLN A 1 95 ? 10.527 -10.507 0.003 1.00 95.75 95 GLN A O 1
ATOM 715 N N . GLN A 1 96 ? 8.454 -9.691 0.173 1.00 96.44 96 GLN A N 1
ATOM 716 C CA . GLN A 1 96 ? 7.859 -10.942 0.647 1.00 96.44 96 GLN A CA 1
ATOM 717 C C . GLN A 1 96 ? 7.564 -11.905 -0.520 1.00 96.44 96 GLN A C 1
ATOM 719 O O . GLN A 1 96 ? 7.403 -11.471 -1.670 1.00 96.44 96 GLN A O 1
ATOM 724 N N . PRO A 1 97 ? 7.456 -13.223 -0.263 1.00 95.56 97 PRO A N 1
ATOM 725 C CA . PRO A 1 97 ? 7.173 -14.233 -1.286 1.00 95.56 97 PRO A CA 1
ATOM 726 C C . PRO A 1 97 ? 5.677 -14.289 -1.664 1.00 95.56 97 PRO A C 1
ATOM 728 O O . PRO A 1 97 ? 5.067 -15.355 -1.675 1.00 95.56 97 PRO A O 1
ATOM 731 N N . PHE A 1 98 ? 5.067 -13.137 -1.953 1.00 95.88 98 PHE A N 1
ATOM 732 C CA . PHE A 1 98 ? 3.691 -13.060 -2.447 1.00 95.88 98 PHE A CA 1
ATOM 733 C C . PHE A 1 98 ? 3.572 -13.497 -3.909 1.00 95.88 98 PHE A C 1
ATOM 735 O O . PHE A 1 98 ? 4.530 -13.397 -4.680 1.00 95.88 98 PHE A O 1
ATOM 742 N N . ASP A 1 99 ? 2.364 -13.921 -4.289 1.00 96.00 99 ASP A N 1
ATOM 743 C CA . ASP A 1 99 ? 1.999 -14.162 -5.685 1.00 96.00 99 ASP A CA 1
ATOM 744 C C . ASP A 1 99 ? 2.202 -12.898 -6.543 1.00 96.00 99 ASP A C 1
ATOM 746 O O . ASP A 1 99 ? 2.067 -11.768 -6.062 1.00 96.00 99 ASP A O 1
ATOM 750 N N . ALA A 1 100 ? 2.518 -13.087 -7.826 1.00 96.12 100 ALA A N 1
ATOM 751 C CA . ALA A 1 100 ? 2.780 -11.987 -8.746 1.00 96.12 100 ALA A CA 1
ATOM 752 C C . ALA A 1 100 ? 1.582 -11.033 -8.889 1.00 96.12 100 ALA A C 1
ATOM 754 O O . ALA A 1 100 ? 1.786 -9.829 -9.010 1.00 96.12 100 ALA A O 1
ATOM 755 N N . GLU A 1 101 ? 0.337 -11.505 -8.816 1.00 95.19 101 GLU A N 1
ATOM 756 C CA . GLU A 1 101 ? -0.827 -10.612 -8.895 1.00 95.19 101 GLU A CA 1
ATOM 757 C C . GLU A 1 101 ? -0.965 -9.730 -7.650 1.00 95.19 101 GLU A C 1
ATOM 759 O O . GLU A 1 101 ? -1.261 -8.536 -7.766 1.00 95.19 101 GLU A O 1
ATOM 764 N N . ILE A 1 102 ? -0.645 -10.273 -6.470 1.00 97.38 102 ILE A N 1
ATOM 765 C CA . ILE A 1 102 ? -0.570 -9.500 -5.223 1.00 97.38 102 ILE A CA 1
ATOM 766 C C . ILE A 1 102 ? 0.549 -8.457 -5.332 1.00 97.38 102 ILE A C 1
ATOM 768 O O . ILE A 1 102 ? 0.328 -7.281 -5.039 1.00 97.38 102 ILE A O 1
ATOM 772 N N . LYS A 1 103 ? 1.737 -8.843 -5.817 1.00 97.94 103 LYS A N 1
ATOM 773 C CA . LYS A 1 103 ? 2.843 -7.897 -6.043 1.00 97.94 103 LYS A CA 1
ATOM 774 C C . LYS A 1 103 ? 2.471 -6.813 -7.050 1.00 97.94 103 LYS A C 1
ATOM 776 O O . LYS A 1 103 ? 2.714 -5.640 -6.786 1.00 97.94 103 LYS A O 1
ATOM 781 N N . ALA A 1 104 ? 1.814 -7.166 -8.152 1.0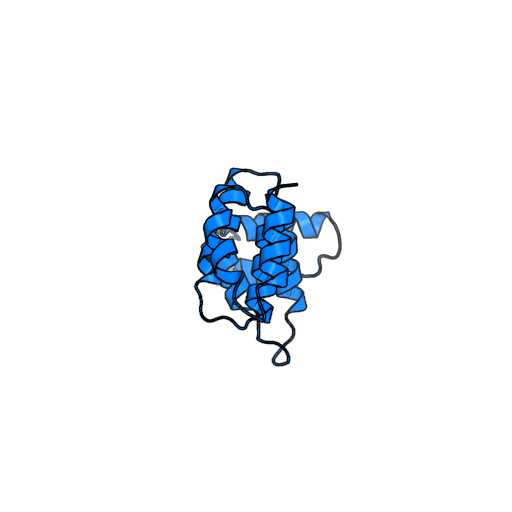0 97.62 104 ALA A N 1
ATOM 782 C CA . ALA A 1 104 ? 1.326 -6.211 -9.142 1.00 97.62 104 ALA A CA 1
ATOM 783 C C . ALA A 1 104 ? 0.320 -5.220 -8.535 1.00 97.62 104 ALA A C 1
ATOM 785 O O . ALA A 1 104 ? 0.361 -4.028 -8.843 1.00 97.62 104 ALA A O 1
ATOM 786 N N . PHE A 1 105 ? -0.561 -5.682 -7.644 1.00 97.94 105 PHE A N 1
ATOM 787 C CA . PHE A 1 105 ? -1.455 -4.802 -6.893 1.00 97.94 105 PHE A CA 1
ATOM 788 C C . PHE A 1 105 ? -0.682 -3.846 -5.978 1.00 97.94 105 PHE A C 1
ATOM 790 O O . PHE A 1 105 ? -0.943 -2.643 -6.018 1.00 97.94 105 PHE A O 1
ATOM 797 N N . ILE A 1 106 ? 0.307 -4.339 -5.228 1.00 98.25 106 ILE A N 1
ATOM 798 C CA . ILE A 1 106 ? 1.155 -3.510 -4.356 1.00 98.25 106 ILE A CA 1
ATOM 799 C C . ILE A 1 106 ? 1.926 -2.459 -5.170 1.00 98.25 106 ILE A C 1
ATOM 801 O O . ILE A 1 106 ? 1.931 -1.290 -4.787 1.00 98.25 106 ILE A O 1
ATOM 805 N N . LEU A 1 107 ? 2.506 -2.830 -6.319 1.00 98.12 107 LEU A N 1
ATOM 806 C CA . LEU A 1 107 ? 3.197 -1.903 -7.229 1.00 98.12 107 LEU A CA 1
ATOM 807 C C . LEU A 1 107 ? 2.276 -0.760 -7.673 1.00 98.12 107 LEU A C 1
ATOM 809 O O . LEU A 1 107 ? 2.670 0.405 -7.621 1.00 98.12 107 LEU A O 1
ATOM 813 N N . ARG A 1 108 ? 1.024 -1.067 -8.037 1.00 97.75 108 ARG A N 1
ATOM 814 C CA . ARG A 1 108 ? 0.030 -0.045 -8.406 1.00 97.75 108 ARG A CA 1
ATOM 815 C C . ARG A 1 108 ? -0.305 0.893 -7.248 1.00 97.75 108 ARG A C 1
ATOM 817 O O . ARG A 1 108 ? -0.470 2.086 -7.482 1.00 97.75 108 ARG A O 1
ATOM 824 N N . GLN A 1 109 ? -0.417 0.392 -6.015 1.00 98.44 109 GLN A N 1
ATOM 825 C CA . GLN A 1 109 ? -0.660 1.262 -4.856 1.00 98.44 109 GLN A CA 1
ATOM 826 C C . GLN A 1 109 ? 0.558 2.131 -4.545 1.00 98.44 109 GLN A C 1
ATOM 828 O O . GLN A 1 109 ? 0.402 3.331 -4.322 1.00 98.44 109 GLN A O 1
ATOM 833 N N . LEU A 1 110 ? 1.767 1.566 -4.610 1.00 97.94 110 LEU A N 1
ATOM 834 C CA . LEU A 1 110 ? 3.004 2.321 -4.441 1.00 97.94 110 LEU A CA 1
ATOM 835 C C . LEU A 1 110 ? 3.137 3.418 -5.505 1.00 97.94 110 LEU A C 1
ATOM 837 O O . LEU A 1 110 ? 3.454 4.546 -5.155 1.00 97.94 110 LEU A O 1
ATOM 841 N N . GLY A 1 111 ? 2.787 3.154 -6.765 1.00 97.38 111 GLY A N 1
ATOM 842 C CA . GLY A 1 111 ? 2.799 4.162 -7.834 1.00 97.38 111 GLY A CA 1
ATOM 843 C C . GLY A 1 111 ? 1.904 5.385 -7.586 1.00 97.38 111 GLY A C 1
ATOM 844 O O . GLY A 1 111 ? 2.182 6.456 -8.114 1.00 97.38 111 GLY A O 1
ATOM 845 N N . LYS A 1 112 ? 0.856 5.267 -6.757 1.00 97.38 112 LYS A N 1
ATOM 846 C CA . LYS A 1 112 ? -0.046 6.388 -6.423 1.00 97.38 112 LYS A CA 1
ATOM 847 C C . LYS A 1 112 ? 0.517 7.342 -5.370 1.00 97.38 112 LYS A C 1
ATOM 849 O O . LYS A 1 112 ? 0.060 8.479 -5.285 1.00 97.38 112 LYS A O 1
ATOM 854 N N . ILE A 1 113 ? 1.413 6.863 -4.507 1.00 96.94 113 ILE A N 1
ATOM 855 C CA . ILE A 1 113 ? 1.887 7.614 -3.329 1.00 96.94 113 ILE A CA 1
ATOM 856 C C . ILE A 1 113 ? 3.410 7.652 -3.177 1.00 96.94 113 ILE A C 1
ATOM 858 O O . ILE A 1 113 ? 3.924 8.324 -2.278 1.00 96.94 113 ILE A O 1
ATOM 862 N N . GLY A 1 114 ? 4.116 6.908 -4.021 1.00 94.56 114 GLY A N 1
ATOM 863 C CA . GLY A 1 114 ? 5.562 6.836 -4.065 1.00 94.56 114 GLY A CA 1
ATOM 864 C C . GLY A 1 114 ? 6.180 8.161 -4.489 1.00 94.56 114 GLY A C 1
ATOM 865 O O . GLY A 1 114 ? 5.519 9.087 -4.956 1.00 94.56 114 GLY A O 1
ATOM 866 N N . ASN A 1 115 ? 7.482 8.249 -4.284 1.00 92.75 115 ASN A N 1
ATOM 867 C CA . ASN A 1 115 ? 8.307 9.382 -4.681 1.00 92.75 115 ASN A CA 1
ATOM 868 C C . ASN A 1 115 ? 9.675 8.865 -5.144 1.00 92.75 115 ASN A C 1
ATOM 870 O O . ASN A 1 115 ? 9.897 7.653 -5.217 1.00 92.75 115 ASN A O 1
ATOM 874 N N . ASP A 1 116 ? 10.606 9.774 -5.413 1.00 92.00 116 ASP A N 1
ATOM 875 C CA . ASP A 1 116 ? 11.954 9.443 -5.875 1.00 92.00 116 ASP A CA 1
ATOM 876 C C . ASP A 1 116 ? 12.684 8.400 -5.010 1.00 92.00 116 ASP A C 1
ATOM 878 O O . ASP A 1 116 ? 13.436 7.588 -5.550 1.00 92.00 116 ASP A O 1
ATOM 882 N N . ASN A 1 117 ? 12.411 8.339 -3.702 1.00 89.31 117 ASN A N 1
ATOM 883 C CA . ASN A 1 117 ? 13.028 7.361 -2.800 1.00 89.31 117 ASN A CA 1
ATOM 884 C C . ASN A 1 117 ? 12.551 5.923 -3.056 1.00 89.31 117 ASN A C 1
ATOM 886 O O . ASN A 1 117 ? 13.264 4.983 -2.728 1.00 89.31 117 ASN A O 1
ATOM 890 N N . THR A 1 118 ? 11.373 5.749 -3.659 1.00 89.81 118 THR A N 1
ATOM 891 C CA . THR A 1 118 ? 10.758 4.431 -3.911 1.00 89.81 118 THR A CA 1
ATOM 892 C C . THR A 1 118 ? 11.146 3.834 -5.267 1.00 89.81 118 THR A C 1
ATOM 894 O O . THR A 1 118 ? 10.815 2.690 -5.576 1.00 89.81 118 THR A O 1
ATOM 897 N N . ILE A 1 119 ? 11.870 4.591 -6.100 1.00 90.62 119 ILE A N 1
ATOM 898 C CA . ILE A 1 119 ? 12.214 4.197 -7.474 1.00 90.62 119 ILE A CA 1
ATOM 899 C C . ILE A 1 119 ? 13.091 2.950 -7.508 1.00 90.62 119 ILE A C 1
ATOM 901 O O . ILE A 1 119 ? 12.8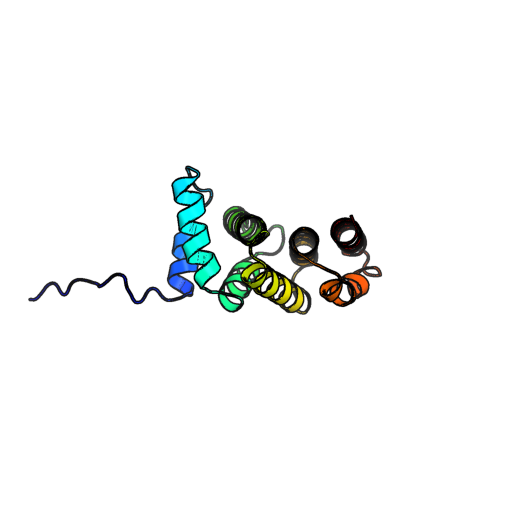45 2.060 -8.318 1.00 90.62 119 ILE A O 1
ATOM 905 N N . SER A 1 120 ? 14.096 2.861 -6.636 1.00 88.06 120 SER A N 1
ATOM 906 C CA . SER A 1 120 ? 14.996 1.702 -6.573 1.00 88.06 120 SER A CA 1
ATOM 907 C C . SER A 1 120 ? 14.248 0.407 -6.250 1.00 88.06 120 SER A C 1
ATOM 909 O O . SER A 1 120 ? 14.569 -0.643 -6.804 1.00 88.06 120 SER A O 1
ATOM 911 N N . SER A 1 121 ? 13.219 0.485 -5.405 1.00 86.81 121 SER A N 1
ATOM 912 C CA . SER A 1 121 ? 12.355 -0.649 -5.071 1.00 86.81 121 SER A CA 1
ATOM 913 C C . SER A 1 121 ? 11.500 -1.101 -6.259 1.00 86.81 121 SER A C 1
ATOM 915 O O . SER A 1 121 ? 11.179 -2.281 -6.359 1.00 86.81 121 SER A O 1
ATOM 917 N N . LEU A 1 122 ? 11.158 -0.198 -7.184 1.00 91.94 122 LEU A N 1
ATOM 918 C CA . LEU A 1 122 ? 10.362 -0.502 -8.379 1.00 91.94 122 LEU A CA 1
ATOM 919 C C . LEU A 1 122 ? 11.207 -1.028 -9.547 1.00 91.94 122 LEU A C 1
ATOM 921 O O . LEU A 1 122 ? 10.768 -1.925 -10.266 1.00 91.94 122 LEU A O 1
ATOM 925 N N . THR A 1 123 ? 12.424 -0.511 -9.747 1.00 92.44 123 THR A N 1
ATOM 926 C CA . THR A 1 123 ? 13.270 -0.896 -10.893 1.00 92.44 123 THR A CA 1
ATOM 927 C C . THR A 1 123 ? 13.684 -2.365 -10.870 1.00 92.44 123 THR A C 1
ATOM 929 O O . THR A 1 123 ? 13.869 -2.956 -11.934 1.00 92.44 123 THR A O 1
ATOM 932 N N . GLY A 1 124 ? 13.762 -2.982 -9.686 1.00 91.56 124 GLY A N 1
ATOM 933 C CA . GLY A 1 124 ? 14.041 -4.413 -9.531 1.00 91.56 124 GLY A CA 1
ATOM 934 C C . GLY A 1 124 ? 13.021 -5.333 -10.214 1.00 91.56 124 GLY A C 1
ATOM 935 O O . GLY A 1 124 ? 13.353 -6.469 -10.538 1.00 91.56 124 GLY A O 1
ATOM 936 N N . PHE A 1 125 ? 11.812 -4.838 -10.491 1.00 95.69 125 PHE A N 1
ATOM 937 C CA . PHE A 1 125 ? 10.731 -5.605 -11.114 1.00 95.69 125 PHE A CA 1
ATOM 938 C C . PHE A 1 125 ? 10.644 -5.436 -12.638 1.00 95.69 125 PHE A C 1
ATOM 940 O O . PHE A 1 125 ? 9.868 -6.133 -13.281 1.00 95.69 125 PHE A O 1
ATOM 947 N N . LEU A 1 126 ? 11.452 -4.559 -13.247 1.00 95.12 126 LEU A N 1
ATOM 948 C CA . LEU A 1 126 ? 11.362 -4.251 -14.684 1.00 95.12 126 LEU A CA 1
ATOM 949 C C . LEU A 1 126 ? 11.758 -5.407 -15.612 1.00 95.12 126 LEU A C 1
ATOM 951 O O . LEU A 1 126 ? 11.379 -5.400 -16.779 1.00 95.12 126 LEU A O 1
ATOM 955 N N . ASN A 1 127 ? 12.502 -6.389 -15.102 1.00 93.50 127 ASN A N 1
ATOM 956 C CA . ASN A 1 127 ? 12.917 -7.571 -15.862 1.00 93.50 127 ASN A CA 1
ATOM 957 C C . ASN A 1 127 ? 12.083 -8.821 -15.535 1.00 93.50 127 ASN A C 1
ATOM 959 O O . ASN A 1 127 ? 12.377 -9.898 -16.047 1.00 93.50 127 ASN A O 1
ATOM 963 N N . ASP A 1 128 ? 11.078 -8.704 -14.665 1.00 95.75 128 ASP A N 1
ATOM 964 C CA . ASP A 1 128 ? 10.177 -9.803 -14.323 1.00 95.75 128 ASP A CA 1
ATOM 965 C C . ASP A 1 128 ? 9.004 -9.819 -15.311 1.00 95.75 128 ASP A C 1
ATOM 967 O O . ASP A 1 128 ? 8.276 -8.837 -15.424 1.00 95.75 128 ASP A O 1
ATOM 971 N N . GLU A 1 129 ? 8.805 -10.928 -16.026 1.00 94.50 129 GLU A N 1
ATOM 972 C CA . GLU A 1 129 ? 7.788 -11.057 -17.082 1.00 94.50 129 GLU A CA 1
ATOM 973 C C . GLU A 1 129 ? 6.363 -10.730 -16.605 1.00 94.50 129 GLU A C 1
ATOM 975 O O . GLU A 1 129 ? 5.550 -10.233 -17.382 1.00 94.50 129 GLU A O 1
ATOM 980 N N . ARG A 1 130 ? 6.048 -10.970 -15.326 1.00 95.19 130 ARG A N 1
ATOM 981 C CA . ARG A 1 130 ? 4.710 -10.732 -14.761 1.00 95.19 130 ARG A CA 1
ATOM 982 C C . ARG A 1 130 ? 4.594 -9.384 -14.050 1.00 95.19 130 ARG A C 1
ATOM 984 O O . ARG A 1 130 ? 3.475 -8.961 -13.755 1.00 95.19 130 ARG A O 1
ATOM 991 N N . LEU A 1 131 ? 5.715 -8.731 -13.736 1.00 97.62 131 LEU A N 1
ATOM 992 C CA . LEU A 1 131 ? 5.753 -7.509 -12.921 1.00 97.62 131 LEU A CA 1
ATOM 993 C C . LEU A 1 131 ? 6.357 -6.294 -13.637 1.00 97.62 131 LEU A C 1
ATOM 995 O O . LEU A 1 131 ? 6.243 -5.182 -13.118 1.00 97.62 131 LEU A O 1
ATOM 999 N N . SER A 1 132 ? 6.930 -6.470 -14.825 1.00 97.19 132 SER A N 1
ATOM 1000 C CA . SER A 1 132 ? 7.547 -5.403 -15.615 1.00 97.19 132 SER A CA 1
ATOM 1001 C C . SER A 1 132 ? 6.557 -4.290 -15.957 1.00 97.19 132 SER A C 1
ATOM 1003 O O . SER A 1 132 ? 6.825 -3.123 -15.670 1.00 97.19 132 SER A O 1
ATOM 1005 N N . ASP A 1 133 ? 5.380 -4.645 -16.474 1.00 96.69 133 ASP A N 1
ATOM 1006 C CA . ASP A 1 133 ? 4.311 -3.705 -16.819 1.00 96.69 133 ASP A CA 1
ATOM 1007 C C . ASP A 1 133 ? 3.814 -2.881 -15.614 1.00 96.69 133 ASP A C 1
ATOM 1009 O O . ASP A 1 133 ? 3.854 -1.646 -15.679 1.00 96.69 133 ASP A O 1
ATOM 1013 N N . PRO A 1 134 ? 3.365 -3.486 -14.491 1.00 97.19 134 PRO A N 1
ATOM 1014 C CA . PRO A 1 134 ? 2.918 -2.706 -13.337 1.00 97.19 134 PRO A CA 1
ATOM 1015 C C . PRO A 1 134 ? 4.051 -1.893 -12.695 1.00 97.19 134 PRO A C 1
ATOM 1017 O O . PRO A 1 13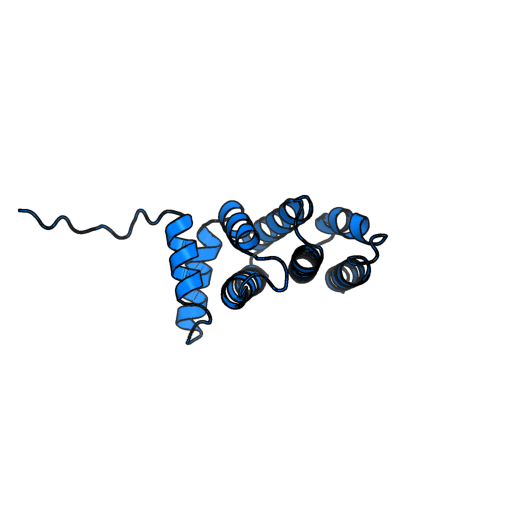4 ? 3.789 -0.801 -12.187 1.00 97.19 134 PRO A O 1
ATOM 1020 N N . ALA A 1 135 ? 5.301 -2.365 -12.739 1.00 97.31 135 ALA A N 1
ATOM 1021 C CA . ALA A 1 135 ? 6.448 -1.605 -12.246 1.00 97.31 135 ALA A CA 1
ATOM 1022 C C . ALA A 1 135 ? 6.735 -0.372 -13.114 1.00 97.31 135 ALA A C 1
ATOM 1024 O O . ALA A 1 135 ? 6.911 0.728 -12.586 1.00 97.31 135 ALA A O 1
ATOM 1025 N N . ALA A 1 136 ? 6.725 -0.526 -14.440 1.00 96.75 136 ALA A N 1
ATOM 1026 C CA . ALA A 1 136 ? 6.904 0.578 -15.376 1.00 96.75 136 ALA A CA 1
ATOM 1027 C C . ALA A 1 136 ? 5.800 1.634 -15.219 1.00 96.75 136 ALA A C 1
ATOM 1029 O O . ALA A 1 136 ? 6.093 2.828 -15.149 1.00 96.75 136 ALA A O 1
ATOM 1030 N N . GLN A 1 137 ? 4.540 1.209 -15.086 1.00 96.75 137 GLN A N 1
ATOM 1031 C CA . GLN A 1 137 ? 3.415 2.118 -14.841 1.00 96.75 137 GLN A CA 1
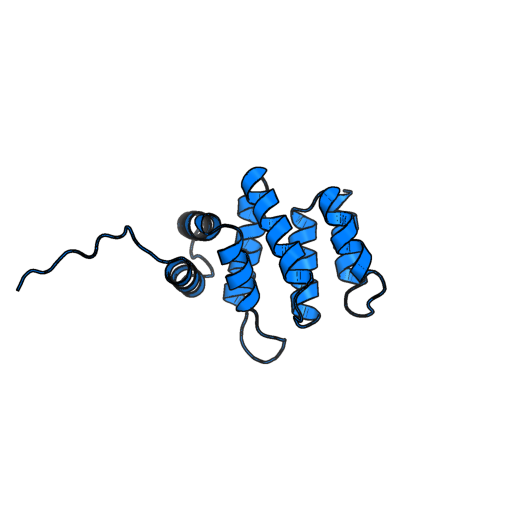ATOM 1032 C C . GLN A 1 137 ? 3.580 2.895 -13.531 1.00 96.75 137 GLN A C 1
ATOM 1034 O O . GLN A 1 137 ? 3.412 4.114 -13.524 1.00 96.75 137 GLN A O 1
ATOM 1039 N N . ALA A 1 138 ? 3.963 2.219 -12.442 1.00 96.62 138 ALA A N 1
ATOM 1040 C CA . ALA A 1 138 ? 4.207 2.871 -11.157 1.00 96.62 138 ALA A CA 1
ATOM 1041 C C . ALA A 1 138 ? 5.328 3.921 -11.245 1.00 96.62 138 ALA A C 1
ATOM 1043 O O . ALA A 1 138 ? 5.184 5.022 -10.715 1.00 96.62 138 ALA A O 1
ATOM 1044 N N . LEU A 1 139 ? 6.416 3.616 -11.961 1.00 95.75 139 LEU A N 1
ATOM 1045 C CA . LEU A 1 139 ? 7.512 4.559 -12.196 1.00 95.75 139 LEU A CA 1
ATOM 1046 C C . LEU A 1 139 ? 7.063 5.792 -12.984 1.00 95.75 139 LEU A C 1
ATOM 1048 O O . LEU A 1 139 ? 7.446 6.907 -12.629 1.00 95.75 139 LEU A O 1
ATOM 1052 N N . VAL A 1 140 ? 6.244 5.610 -14.025 1.00 95.88 140 VAL A N 1
ATOM 1053 C CA . VAL A 1 140 ? 5.676 6.730 -14.788 1.00 95.88 140 VAL A CA 1
ATOM 1054 C C . VAL A 1 140 ? 4.813 7.601 -13.880 1.00 95.88 140 VAL A C 1
ATOM 1056 O O . VAL A 1 140 ? 5.011 8.813 -13.859 1.00 95.88 140 VAL A O 1
ATOM 1059 N N . SER A 1 141 ? 3.920 7.008 -13.081 1.00 94.44 141 SER A N 1
ATOM 1060 C CA . SER A 1 141 ? 3.048 7.755 -12.163 1.00 94.44 141 SER A CA 1
ATOM 1061 C C . SER A 1 141 ? 3.820 8.594 -11.143 1.00 94.44 141 SER A C 1
ATOM 1063 O O . SER A 1 141 ? 3.418 9.716 -10.868 1.00 94.44 141 SER A O 1
ATOM 1065 N N . ILE A 1 142 ? 4.945 8.093 -10.628 1.00 92.44 142 ILE A N 1
ATOM 1066 C CA . ILE A 1 142 ? 5.785 8.828 -9.666 1.00 92.44 142 ILE A CA 1
ATOM 1067 C C . ILE A 1 142 ? 6.495 10.029 -10.309 1.00 92.44 142 ILE A C 1
ATOM 1069 O O . ILE A 1 142 ? 6.789 11.011 -9.632 1.00 92.44 142 ILE A O 1
ATOM 1073 N N . ARG A 1 143 ? 6.805 9.945 -11.606 1.00 86.69 143 ARG A N 1
ATOM 1074 C CA . ARG A 1 143 ? 7.531 10.980 -12.359 1.00 86.69 143 ARG A CA 1
ATOM 1075 C C . ARG A 1 143 ? 6.614 11.970 -13.092 1.00 86.69 143 ARG A C 1
ATOM 1077 O O . ARG A 1 143 ? 7.140 12.860 -13.760 1.00 86.69 143 ARG A O 1
ATOM 1084 N N . SER A 1 144 ? 5.296 11.779 -13.015 1.00 76.69 144 SER A N 1
ATOM 1085 C CA . SER A 1 144 ? 4.270 12.613 -13.663 1.00 76.69 144 SER A CA 1
ATOM 1086 C C . SER A 1 144 ? 3.935 13.839 -12.821 1.00 76.69 144 SER A C 1
ATOM 1088 O O . SER A 1 144 ? 3.786 14.926 -13.419 1.00 76.69 144 SER A O 1
#